Protein AF-A0A9E4AEL0-F1 (afdb_monomer_lite)

Foldseek 3Di:
DAADPVSLVVLVVVLVVLVVVLVVCVVPPDPVVSVVPVVVSVVSSVVSVVVNVVVVPDDPPDHDPPPPPPPPDPDDDDDDDD

Sequence (82 aa):
MIHNDKELKASQQRIAYFQNLLLQLRVKATPEEFSLISTGYRTEILKMQDEVLEYLTRHSCEPIPVKVTSAEASDTSSDRKQ

Secondary structure (DSSP, 8-state):
---SHHHHHHHHHHHHHHHHHHHHHHHHS-HHHHHHHHHHHHHHHHHHHHHHHHHHHS-TTSPP-----S-----S------

pLDDT: mean 85.89, std 18.27, range [46.47, 98.81]

Structure (mmCIF, N/CA/C/O backbone):
data_AF-A0A9E4AEL0-F1
#
_entry.id   AF-A0A9E4AEL0-F1
#
loop_
_atom_site.group_PDB
_atom_site.id
_atom_site.type_symbol
_atom_site.label_atom_id
_atom_site.label_alt_id
_atom_site.label_comp_id
_atom_site.label_asym_id
_atom_site.label_entity_id
_atom_site.label_seq_id
_atom_site.pdbx_PDB_ins_code
_atom_site.Cartn_x
_atom_site.Cartn_y
_atom_site.Cartn_z
_atom_site.occupancy
_atom_site.B_iso_or_equiv
_atom_site.auth_seq_id
_atom_site.auth_comp_id
_atom_site.auth_asym_id
_atom_site.auth_atom_id
_atom_site.pdbx_PDB_model_num
ATOM 1 N N . MET A 1 1 ? 12.046 -2.251 -1.635 1.00 77.25 1 MET A N 1
ATOM 2 C CA . MET A 1 1 ? 12.571 -2.043 -3.003 1.00 77.25 1 MET A CA 1
ATOM 3 C C . MET A 1 1 ? 12.050 -3.159 -3.888 1.00 77.25 1 MET A C 1
ATOM 5 O O . MET A 1 1 ? 12.120 -4.312 -3.472 1.00 77.25 1 MET A O 1
ATOM 9 N N . ILE A 1 2 ? 11.549 -2.805 -5.075 1.00 94.25 2 ILE A N 1
ATOM 10 C CA . ILE A 1 2 ? 10.976 -3.717 -6.076 1.00 94.25 2 ILE A CA 1
ATOM 11 C C . ILE A 1 2 ? 11.922 -3.801 -7.284 1.00 94.25 2 ILE A C 1
ATOM 13 O O . ILE A 1 2 ? 12.353 -2.781 -7.832 1.00 94.25 2 ILE A O 1
ATOM 17 N N . HIS A 1 3 ? 12.242 -5.019 -7.713 1.00 93.31 3 HIS A N 1
ATOM 18 C CA . HIS A 1 3 ? 13.268 -5.279 -8.731 1.00 93.31 3 HIS A CA 1
ATOM 19 C C . HIS A 1 3 ? 12.718 -5.869 -10.026 1.00 93.31 3 HIS A C 1
ATOM 21 O O . HIS A 1 3 ? 13.394 -5.845 -11.048 1.00 93.31 3 HIS A O 1
ATOM 27 N N . ASN A 1 4 ? 11.513 -6.426 -9.988 1.00 93.12 4 ASN A N 1
ATOM 28 C CA . ASN A 1 4 ? 10.914 -7.138 -11.107 1.00 93.12 4 ASN A CA 1
ATOM 29 C C . ASN A 1 4 ? 9.384 -7.150 -10.991 1.00 93.12 4 ASN A C 1
ATOM 31 O O . ASN A 1 4 ? 8.815 -6.867 -9.934 1.00 93.12 4 ASN A O 1
ATOM 35 N N . ASP A 1 5 ? 8.717 -7.563 -12.068 1.00 95.94 5 ASP A N 1
ATOM 36 C CA . ASP A 1 5 ? 7.253 -7.575 -12.148 1.00 95.94 5 ASP A CA 1
ATOM 37 C C . ASP A 1 5 ? 6.595 -8.549 -11.159 1.00 95.94 5 ASP A C 1
ATOM 39 O O . ASP A 1 5 ? 5.453 -8.351 -10.734 1.00 95.94 5 ASP A O 1
ATOM 43 N N . LYS A 1 6 ? 7.308 -9.605 -10.748 1.00 97.06 6 LYS A N 1
ATOM 44 C CA . LYS A 1 6 ? 6.813 -10.543 -9.734 1.00 97.06 6 LYS A CA 1
ATOM 45 C C . LYS A 1 6 ? 6.742 -9.868 -8.363 1.00 97.06 6 LYS A C 1
ATOM 47 O O . LYS A 1 6 ? 5.738 -10.013 -7.667 1.00 97.06 6 LYS A O 1
ATOM 52 N N . GLU A 1 7 ? 7.777 -9.125 -7.9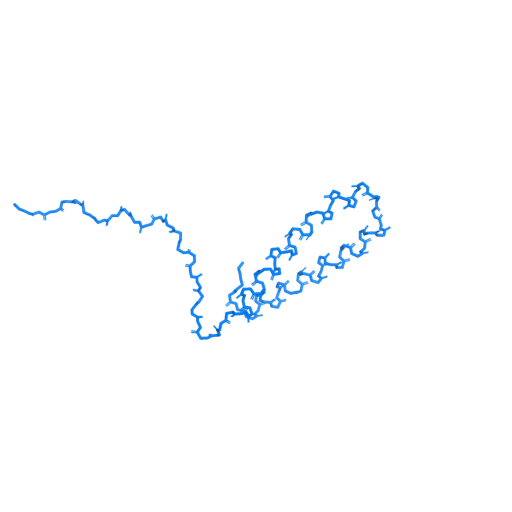89 1.00 97.44 7 GLU A N 1
ATOM 53 C 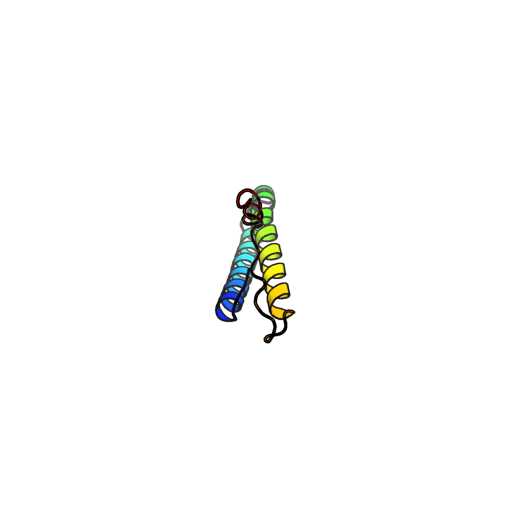CA . GLU A 1 7 ? 7.805 -8.317 -6.769 1.00 97.44 7 GLU A CA 1
ATOM 54 C C . GLU A 1 7 ? 6.799 -7.166 -6.832 1.00 97.44 7 GLU A C 1
ATOM 56 O O . GLU A 1 7 ? 6.094 -6.942 -5.852 1.00 97.44 7 GLU A O 1
ATOM 61 N N . LEU A 1 8 ? 6.644 -6.510 -7.990 1.00 98.00 8 LEU A N 1
ATOM 62 C CA . LEU A 1 8 ? 5.612 -5.490 -8.202 1.00 98.00 8 LEU A CA 1
ATOM 63 C C . LEU A 1 8 ? 4.222 -6.049 -7.887 1.00 98.00 8 LEU A C 1
ATOM 65 O O . LEU A 1 8 ? 3.481 -5.477 -7.084 1.00 98.00 8 LEU A O 1
ATOM 69 N N . LYS A 1 9 ? 3.884 -7.201 -8.478 1.00 98.44 9 LYS A N 1
ATOM 70 C CA . LYS A 1 9 ? 2.599 -7.868 -8.254 1.00 98.44 9 LYS A CA 1
ATOM 71 C C . LYS A 1 9 ? 2.401 -8.228 -6.783 1.00 98.44 9 LYS A C 1
ATOM 73 O O . LYS A 1 9 ? 1.318 -8.008 -6.244 1.00 98.44 9 LYS A O 1
ATOM 78 N N . ALA A 1 10 ? 3.436 -8.751 -6.127 1.00 98.25 10 ALA A N 1
ATOM 79 C CA . ALA A 1 10 ? 3.376 -9.093 -4.710 1.00 98.25 10 ALA A CA 1
ATOM 80 C C . ALA A 1 10 ? 3.142 -7.853 -3.826 1.00 98.25 10 ALA A C 1
ATOM 82 O O . ALA A 1 10 ? 2.288 -7.891 -2.937 1.00 98.25 10 ALA A O 1
ATOM 83 N N . SER A 1 11 ? 3.831 -6.740 -4.093 1.00 98.50 11 SER A N 1
ATOM 84 C CA . SER A 1 11 ? 3.638 -5.476 -3.370 1.00 98.50 11 SER A CA 1
ATOM 85 C C . SER A 1 11 ? 2.230 -4.914 -3.567 1.00 98.50 11 SER A C 1
ATOM 87 O O . SER A 1 11 ? 1.571 -4.560 -2.591 1.00 98.50 11 SER A O 1
ATOM 89 N N . GLN A 1 12 ? 1.709 -4.915 -4.797 1.00 98.75 12 GLN A N 1
ATOM 90 C CA . GLN A 1 12 ? 0.334 -4.484 -5.084 1.00 98.75 12 GLN A CA 1
ATOM 91 C C . GLN A 1 12 ? -0.710 -5.343 -4.350 1.00 98.75 12 GLN A C 1
ATOM 93 O O . GLN A 1 12 ? -1.653 -4.810 -3.763 1.00 98.75 12 GLN A O 1
ATOM 98 N N . GLN A 1 13 ? -0.523 -6.666 -4.315 1.00 98.75 13 GLN A N 1
ATOM 99 C CA . GLN A 1 13 ? -1.390 -7.575 -3.555 1.00 98.75 13 GLN A CA 1
ATOM 100 C C . GLN A 1 13 ? -1.334 -7.298 -2.048 1.00 98.75 13 GLN A C 1
ATOM 102 O O . GLN A 1 13 ? -2.364 -7.330 -1.372 1.00 98.75 13 GLN A O 1
ATOM 107 N N . ARG A 1 14 ? -0.148 -6.989 -1.516 1.00 98.38 14 ARG A N 1
ATOM 108 C CA . ARG A 1 14 ? 0.041 -6.683 -0.094 1.00 98.38 14 ARG A CA 1
ATOM 109 C C . ARG A 1 14 ? -0.593 -5.348 0.300 1.00 98.38 14 ARG A C 1
ATOM 111 O O . ARG A 1 14 ? -1.228 -5.277 1.351 1.00 98.38 14 ARG A O 1
ATOM 118 N N . ILE A 1 15 ? -0.506 -4.331 -0.562 1.00 98.75 15 ILE A N 1
ATOM 119 C CA . ILE A 1 15 ? -1.232 -3.060 -0.402 1.00 98.75 15 ILE A CA 1
ATOM 120 C C . ILE A 1 15 ? -2.741 -3.322 -0.322 1.00 98.75 15 ILE A C 1
ATOM 122 O O . ILE A 1 15 ? -3.380 -2.897 0.642 1.00 98.75 15 ILE A O 1
ATOM 126 N N . ALA A 1 16 ? -3.304 -4.063 -1.282 1.00 98.81 16 ALA A N 1
ATOM 127 C CA . ALA A 1 16 ? -4.734 -4.376 -1.306 1.00 98.81 16 ALA A CA 1
ATOM 128 C C . ALA A 1 16 ? -5.181 -5.148 -0.052 1.00 98.81 16 ALA A C 1
ATOM 130 O O . ALA A 1 16 ? -6.229 -4.860 0.530 1.00 98.81 16 ALA A O 1
ATOM 131 N N . TYR A 1 17 ? -4.359 -6.092 0.412 1.00 98.56 17 TYR A N 1
ATOM 132 C CA . TYR A 1 17 ? -4.609 -6.825 1.649 1.00 98.56 17 TYR A CA 1
ATOM 133 C C . TYR A 1 17 ? -4.680 -5.898 2.873 1.00 98.56 17 TYR A C 1
ATOM 135 O O . TYR A 1 17 ? -5.650 -5.963 3.630 1.00 98.56 17 TYR A O 1
ATOM 143 N N . PHE A 1 18 ? -3.711 -4.994 3.058 1.00 98.38 18 PHE A N 1
ATOM 144 C CA . PHE A 1 18 ? -3.732 -4.052 4.185 1.00 98.38 18 PHE A CA 1
ATOM 145 C C . PHE A 1 18 ? -4.882 -3.048 4.103 1.00 98.38 18 PHE A C 1
ATOM 147 O O . PHE A 1 18 ? -5.489 -2.736 5.128 1.00 98.38 18 PHE A O 1
ATOM 154 N N . GLN A 1 19 ? -5.244 -2.591 2.905 1.00 98.62 19 GLN A N 1
ATOM 155 C CA . GLN A 1 19 ? -6.431 -1.756 2.712 1.00 98.62 19 GLN A CA 1
ATOM 156 C C . GLN A 1 19 ? -7.709 -2.490 3.139 1.00 98.62 19 GLN A C 1
ATOM 158 O O . GLN A 1 19 ? -8.553 -1.908 3.821 1.00 98.62 19 GLN A O 1
ATOM 163 N N . ASN A 1 20 ? -7.834 -3.782 2.820 1.00 98.50 20 ASN A N 1
ATOM 164 C CA . ASN A 1 20 ? -8.967 -4.590 3.266 1.00 98.50 20 ASN A CA 1
ATOM 165 C C . ASN A 1 20 ? -8.973 -4.811 4.791 1.00 98.50 20 ASN A C 1
ATOM 167 O O . ASN A 1 20 ? -10.036 -4.794 5.410 1.00 98.50 20 ASN A O 1
ATOM 171 N N . LEU A 1 21 ? -7.807 -4.975 5.426 1.00 97.56 21 LEU A N 1
ATOM 172 C CA . LEU A 1 21 ? -7.724 -5.020 6.890 1.00 97.56 21 LEU A CA 1
ATOM 173 C C . LEU A 1 21 ? -8.182 -3.702 7.523 1.00 97.56 21 LEU A C 1
ATOM 175 O O . LEU A 1 21 ? -8.982 -3.731 8.455 1.00 97.56 21 LEU A O 1
ATOM 179 N N . LEU A 1 22 ? -7.752 -2.554 6.991 1.00 97.81 22 LEU A N 1
ATOM 180 C CA . LEU A 1 22 ? -8.203 -1.238 7.455 1.00 97.81 22 LEU A CA 1
ATOM 181 C C . LEU A 1 22 ? -9.717 -1.051 7.288 1.00 97.81 22 LEU A C 1
ATOM 183 O O . LEU A 1 22 ? -10.368 -0.517 8.187 1.00 97.81 22 LEU A O 1
ATOM 187 N N . LEU A 1 23 ? -10.287 -1.526 6.175 1.00 98.19 23 LEU A N 1
ATOM 188 C CA . LEU A 1 23 ? -11.732 -1.507 5.929 1.00 98.19 23 LEU A CA 1
ATOM 189 C C . LEU A 1 23 ? -12.510 -2.316 6.974 1.00 98.19 23 LEU A C 1
ATOM 191 O O . LEU A 1 23 ? -13.588 -1.902 7.393 1.00 98.19 23 LEU A O 1
ATOM 195 N N . GLN A 1 24 ? -11.977 -3.455 7.413 1.00 97.62 24 GLN A N 1
ATOM 196 C CA . GLN A 1 24 ? -12.597 -4.231 8.484 1.00 97.62 24 GLN A CA 1
ATOM 197 C C . GLN A 1 24 ? -12.406 -3.566 9.849 1.00 97.62 24 GLN A C 1
ATOM 199 O O . GLN A 1 24 ? -13.350 -3.483 10.636 1.00 97.62 24 GLN A O 1
ATOM 204 N N . LEU A 1 25 ? -11.197 -3.074 10.126 1.00 97.19 25 LEU A N 1
ATOM 205 C CA . LEU A 1 25 ? -10.832 -2.507 11.419 1.00 97.19 25 LEU A CA 1
ATOM 206 C C . LEU A 1 25 ? -11.648 -1.252 11.740 1.00 97.19 25 LEU A C 1
ATOM 208 O O . LEU A 1 25 ? -12.117 -1.120 12.863 1.00 97.19 25 LEU A O 1
ATOM 212 N N . ARG A 1 26 ? -11.903 -0.381 10.752 1.00 96.81 26 ARG A N 1
ATOM 213 C CA . ARG A 1 26 ? -12.688 0.856 10.947 1.00 96.81 26 ARG A CA 1
ATOM 214 C C . ARG A 1 26 ? -14.136 0.629 11.396 1.00 96.81 26 ARG A C 1
ATOM 216 O O . ARG A 1 26 ? -14.792 1.588 11.779 1.00 96.81 26 ARG A O 1
ATOM 223 N N . VAL A 1 27 ? -14.650 -0.596 11.264 1.00 97.19 27 VAL A N 1
ATOM 224 C CA . VAL A 1 27 ? -15.998 -0.980 11.712 1.00 97.19 27 VAL A CA 1
ATOM 225 C C . VAL A 1 27 ? -15.939 -1.767 13.019 1.00 97.19 27 VAL A C 1
ATOM 227 O O . VAL A 1 27 ? -16.827 -1.634 13.852 1.00 97.19 27 VAL A O 1
ATOM 230 N N . LYS A 1 28 ? -14.925 -2.627 13.175 1.00 96.88 28 LYS A N 1
ATOM 231 C CA . LYS A 1 28 ? -14.873 -3.628 14.248 1.00 96.88 28 LYS A CA 1
ATOM 232 C C . LYS A 1 28 ? -14.120 -3.177 15.500 1.00 96.88 28 LYS A C 1
ATOM 234 O O . LYS A 1 28 ? -14.414 -3.699 16.567 1.00 96.88 28 LYS A O 1
ATOM 239 N N . ALA A 1 29 ? -13.134 -2.292 15.369 1.00 97.12 29 ALA A N 1
ATOM 240 C CA . ALA A 1 29 ? -12.330 -1.823 16.495 1.00 97.12 29 ALA A CA 1
ATOM 241 C C . ALA A 1 29 ? -12.997 -0.644 17.209 1.00 97.12 29 ALA A C 1
ATOM 243 O O . ALA A 1 29 ? -13.781 0.095 16.604 1.00 97.12 29 ALA A O 1
ATOM 244 N N . THR A 1 30 ? -12.642 -0.428 18.476 1.00 97.81 30 THR A N 1
ATOM 245 C CA . THR A 1 30 ? -12.967 0.839 19.143 1.00 97.81 30 THR A CA 1
ATOM 246 C C . THR A 1 30 ? -12.209 1.998 18.479 1.00 97.81 30 THR A C 1
ATOM 248 O O . THR A 1 30 ? -11.187 1.774 17.818 1.00 97.81 30 THR A O 1
ATOM 251 N N . PRO A 1 31 ? -12.670 3.253 18.625 1.00 96.44 31 PRO A N 1
ATOM 252 C CA . PRO A 1 31 ? -11.947 4.411 18.098 1.00 96.44 31 PRO A CA 1
ATOM 253 C C . PRO A 1 31 ? -10.486 4.488 18.573 1.00 96.44 31 PRO A C 1
ATOM 255 O O . PRO A 1 31 ? -9.590 4.783 17.777 1.00 96.44 31 PRO A O 1
ATOM 258 N N . GLU A 1 32 ? -10.232 4.174 19.843 1.00 95.75 32 GLU A N 1
ATOM 259 C CA . GLU A 1 32 ? -8.904 4.196 20.458 1.00 95.75 32 GLU A CA 1
ATOM 260 C C . GLU A 1 32 ? -7.991 3.115 19.862 1.00 95.75 32 GLU A C 1
ATOM 262 O O . GLU A 1 32 ? -6.866 3.406 19.444 1.00 95.75 32 GLU A O 1
ATOM 267 N N . GLU A 1 33 ? -8.487 1.879 19.749 1.00 95.06 33 GLU A N 1
ATOM 268 C CA . GLU A 1 33 ? -7.762 0.764 19.125 1.00 95.06 33 GLU A CA 1
ATOM 269 C C . GLU A 1 33 ? -7.484 1.036 17.645 1.00 95.06 33 GLU A C 1
ATOM 271 O O . GLU A 1 33 ? -6.374 0.808 17.154 1.00 95.06 33 GLU A O 1
ATOM 276 N N . PHE A 1 34 ? -8.476 1.565 16.925 1.00 97.12 34 PHE A N 1
ATOM 277 C CA . PHE A 1 34 ? -8.336 1.904 15.517 1.00 97.12 34 PHE A CA 1
ATOM 278 C C . PHE A 1 34 ? -7.229 2.938 15.305 1.00 97.12 34 PHE A C 1
ATOM 280 O O . PHE A 1 34 ? -6.378 2.745 14.435 1.00 97.12 34 PHE A O 1
ATOM 287 N N . SER A 1 35 ? -7.199 4.013 16.098 1.00 94.44 35 SER A N 1
ATOM 288 C CA . SER A 1 35 ? -6.171 5.056 15.985 1.00 94.44 35 SER A CA 1
ATOM 289 C C . SER A 1 35 ? -4.761 4.498 16.209 1.00 94.44 35 SER A C 1
ATOM 291 O O . SER A 1 35 ? -3.832 4.830 15.467 1.00 94.44 35 SER A O 1
ATOM 293 N N . LEU A 1 36 ? -4.602 3.612 17.197 1.00 94.06 36 LEU A N 1
ATOM 294 C CA . LEU A 1 36 ? -3.312 3.012 17.529 1.00 94.06 36 LEU A CA 1
ATOM 295 C C . LEU A 1 36 ? -2.806 2.072 16.421 1.00 94.06 36 LEU A C 1
ATOM 297 O O . LEU A 1 36 ? -1.643 2.144 16.025 1.00 94.06 36 LEU A O 1
ATOM 301 N N . ILE A 1 37 ? -3.677 1.211 15.889 1.00 94.69 37 ILE A N 1
ATOM 302 C CA . ILE A 1 37 ? -3.298 0.157 14.935 1.00 94.69 37 ILE A CA 1
ATOM 303 C C . ILE A 1 37 ? -3.202 0.696 13.499 1.00 94.69 37 ILE A C 1
ATOM 305 O O . ILE A 1 37 ? -2.281 0.346 12.755 1.00 94.69 37 ILE A O 1
ATOM 309 N N . SER A 1 38 ? -4.139 1.557 13.085 1.00 96.88 38 SER A N 1
ATOM 310 C CA . SER A 1 38 ? -4.232 2.038 11.696 1.00 96.88 38 SER A CA 1
ATO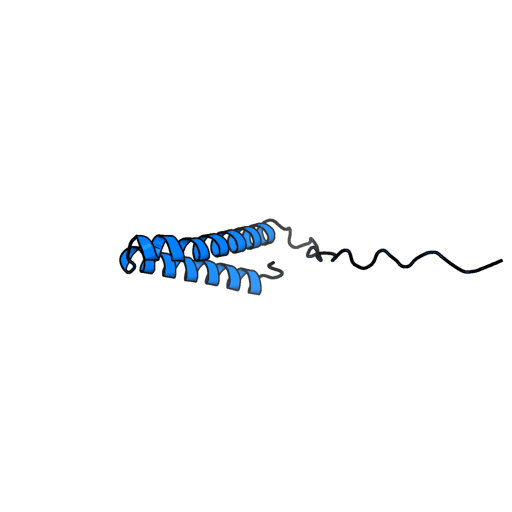M 311 C C . SER A 1 38 ? -2.995 2.815 11.245 1.00 96.88 38 SER A C 1
ATOM 313 O O . SER A 1 38 ? -2.632 2.751 10.069 1.00 96.88 38 SER A O 1
ATOM 315 N N . THR A 1 39 ? -2.300 3.476 12.176 1.00 95.50 39 THR A N 1
ATOM 316 C CA . THR A 1 39 ? -1.053 4.203 11.907 1.00 95.50 39 THR A CA 1
ATOM 317 C C . THR A 1 39 ? 0.033 3.279 11.351 1.00 95.50 39 THR A C 1
ATOM 319 O O . THR A 1 39 ? 0.714 3.645 10.393 1.00 95.50 39 THR A O 1
ATOM 322 N N . GLY A 1 40 ? 0.156 2.056 11.881 1.00 95.56 40 GLY A N 1
ATOM 323 C CA . GLY A 1 40 ? 1.119 1.067 11.389 1.00 95.56 40 GLY A CA 1
ATOM 324 C C . GLY A 1 40 ? 0.823 0.638 9.952 1.00 95.56 40 GLY A C 1
ATOM 325 O O . GLY A 1 40 ? 1.697 0.705 9.088 1.00 95.56 40 GLY A O 1
ATOM 326 N N . TYR A 1 41 ? -0.434 0.281 9.664 1.00 97.06 41 TYR A N 1
ATOM 327 C CA . TYR A 1 41 ? -0.850 -0.075 8.305 1.00 97.06 41 TYR A CA 1
ATOM 328 C C . TYR A 1 41 ? -0.693 1.086 7.324 1.00 97.06 41 TYR A C 1
ATOM 330 O O . TYR A 1 41 ? -0.230 0.875 6.206 1.00 97.06 41 TYR A O 1
ATOM 338 N N . ARG A 1 42 ? -1.039 2.314 7.731 1.00 97.75 42 ARG A N 1
ATOM 339 C CA . ARG A 1 42 ? -0.882 3.509 6.894 1.00 97.75 42 ARG A CA 1
ATOM 340 C C . ARG A 1 42 ? 0.577 3.712 6.494 1.00 97.75 42 ARG A C 1
ATOM 342 O O . ARG A 1 42 ? 0.846 3.897 5.313 1.00 97.75 42 ARG A O 1
ATOM 349 N N . THR A 1 43 ? 1.499 3.669 7.453 1.00 98.19 43 THR A N 1
ATOM 350 C CA . THR A 1 43 ? 2.934 3.859 7.192 1.00 98.19 43 THR A CA 1
ATOM 351 C C . THR A 1 43 ? 3.473 2.809 6.225 1.00 98.19 43 THR A C 1
ATOM 353 O O . THR A 1 43 ? 4.163 3.156 5.270 1.00 98.19 43 THR A O 1
ATOM 356 N N . GLU A 1 44 ? 3.111 1.540 6.419 1.00 97.81 44 GLU A N 1
ATOM 357 C CA . GLU A 1 44 ? 3.586 0.461 5.550 1.00 97.81 44 GLU A CA 1
ATOM 358 C C . GLU A 1 44 ? 2.981 0.539 4.138 1.00 97.81 44 GLU A C 1
ATOM 360 O O . GLU A 1 44 ? 3.689 0.330 3.154 1.00 97.81 44 GLU A O 1
ATOM 365 N N . ILE A 1 45 ? 1.697 0.901 4.008 1.00 98.50 45 ILE A N 1
ATOM 366 C CA . ILE A 1 45 ? 1.063 1.130 2.699 1.00 98.50 45 ILE A CA 1
ATOM 367 C C . ILE A 1 45 ? 1.773 2.255 1.946 1.00 98.50 45 ILE A C 1
ATOM 369 O O . ILE A 1 45 ? 2.079 2.072 0.771 1.00 98.50 45 ILE A O 1
ATOM 373 N N . LEU A 1 46 ? 2.041 3.390 2.601 1.00 98.56 46 LEU A N 1
ATOM 374 C CA . LEU A 1 46 ? 2.703 4.532 1.963 1.00 98.56 46 LEU A CA 1
ATOM 375 C C . LEU A 1 46 ? 4.096 4.156 1.459 1.00 98.56 46 LEU A C 1
ATOM 377 O O . LEU A 1 46 ? 4.407 4.385 0.297 1.00 98.56 46 LEU A O 1
ATOM 381 N N . LYS A 1 47 ? 4.892 3.475 2.289 1.00 98.25 47 LYS A N 1
ATOM 382 C CA . LYS A 1 47 ? 6.212 2.985 1.887 1.00 98.25 47 LYS A CA 1
ATOM 383 C C . LYS A 1 47 ? 6.137 2.057 0.669 1.00 98.25 47 LYS A C 1
ATOM 385 O O . LYS A 1 47 ? 6.911 2.210 -0.267 1.00 98.25 47 LYS A O 1
ATOM 390 N N . MET A 1 48 ? 5.212 1.094 0.661 1.00 98.56 48 MET A N 1
ATOM 391 C CA . MET A 1 48 ? 5.053 0.195 -0.488 1.00 98.56 48 MET A CA 1
ATOM 392 C C . MET A 1 48 ? 4.554 0.933 -1.737 1.00 98.56 48 MET A C 1
ATOM 394 O O . MET A 1 48 ? 4.947 0.571 -2.841 1.00 98.56 48 MET A O 1
ATOM 398 N N . GLN A 1 49 ? 3.697 1.947 -1.589 1.00 98.62 49 GLN A N 1
ATOM 399 C CA . GLN A 1 49 ? 3.244 2.779 -2.706 1.00 98.62 49 GLN A CA 1
ATOM 400 C C . GLN A 1 49 ? 4.397 3.569 -3.322 1.00 98.62 49 GLN A C 1
ATOM 402 O O . GLN A 1 49 ? 4.511 3.579 -4.545 1.00 98.62 49 GLN A O 1
ATOM 407 N N . ASP A 1 50 ? 5.272 4.148 -2.499 1.00 98.38 50 ASP A N 1
ATOM 408 C CA . ASP A 1 50 ? 6.475 4.833 -2.977 1.00 98.38 50 ASP A CA 1
ATOM 409 C C . ASP A 1 50 ? 7.369 3.875 -3.775 1.00 98.38 50 ASP A C 1
ATOM 411 O O . ASP A 1 50 ? 7.761 4.192 -4.894 1.00 98.38 50 ASP A O 1
ATOM 415 N N . GLU A 1 51 ? 7.610 2.661 -3.269 1.00 97.75 51 GLU A N 1
ATOM 416 C CA . GLU A 1 51 ? 8.406 1.647 -3.978 1.00 97.75 51 GLU A CA 1
ATOM 417 C C . GLU A 1 51 ? 7.753 1.177 -5.292 1.00 97.75 51 GLU A C 1
ATOM 419 O O . GLU A 1 51 ? 8.445 0.902 -6.273 1.00 97.75 51 GLU A O 1
ATOM 424 N N . VAL A 1 52 ? 6.420 1.068 -5.328 1.00 98.25 52 VAL A N 1
ATOM 425 C CA . VAL A 1 52 ? 5.664 0.739 -6.547 1.00 98.25 52 VAL A CA 1
ATOM 426 C C . VAL A 1 52 ? 5.801 1.851 -7.579 1.00 98.25 52 VAL A C 1
ATOM 428 O O . VAL A 1 52 ? 6.029 1.562 -8.752 1.00 98.25 52 VAL A O 1
ATOM 431 N N . LEU A 1 53 ? 5.667 3.109 -7.160 1.00 97.81 53 LEU A N 1
ATOM 432 C CA . LEU A 1 53 ? 5.802 4.252 -8.056 1.00 97.81 53 LEU A CA 1
ATOM 433 C C . LEU A 1 53 ? 7.233 4.379 -8.571 1.00 97.81 53 LEU A C 1
ATOM 435 O O . LEU A 1 53 ? 7.404 4.526 -9.774 1.00 97.81 53 LEU A O 1
ATOM 439 N N . GLU A 1 54 ? 8.237 4.238 -7.703 1.00 96.38 54 GLU A N 1
ATOM 440 C CA . GLU A 1 54 ? 9.654 4.20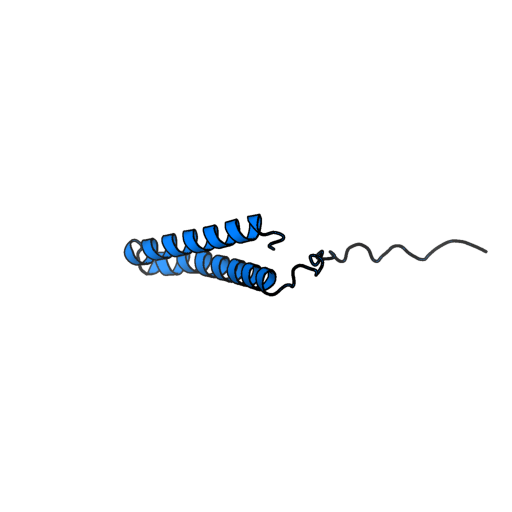9 -8.085 1.00 96.38 54 GLU A CA 1
ATOM 441 C C . GLU A 1 54 ? 9.930 3.136 -9.149 1.00 96.38 54 GLU A C 1
ATOM 443 O O . GLU A 1 54 ? 10.627 3.391 -10.128 1.00 96.38 54 GLU A O 1
ATOM 448 N N . TYR A 1 55 ? 9.352 1.939 -8.998 1.00 95.88 55 TYR A N 1
ATOM 449 C CA . TYR A 1 55 ? 9.489 0.880 -9.997 1.00 95.88 55 TYR A CA 1
ATOM 450 C C . TYR A 1 55 ? 8.808 1.228 -11.324 1.00 95.88 55 TYR A C 1
ATOM 452 O O . TYR A 1 55 ? 9.398 1.037 -12.382 1.00 95.88 55 TYR A O 1
ATOM 460 N N . LEU A 1 56 ? 7.563 1.712 -11.278 1.00 95.94 56 LEU A N 1
ATOM 461 C CA . LEU A 1 56 ? 6.749 1.960 -12.471 1.00 95.94 56 LEU A CA 1
ATOM 462 C C . LEU A 1 56 ? 7.212 3.173 -13.285 1.00 95.94 56 LEU A C 1
ATOM 464 O O . LEU A 1 56 ? 6.925 3.239 -14.478 1.00 95.94 56 LEU A O 1
ATOM 468 N N . THR A 1 57 ? 7.891 4.134 -12.659 1.00 95.06 57 THR A N 1
ATOM 469 C CA . THR A 1 57 ? 8.450 5.305 -13.348 1.00 95.06 57 THR A CA 1
ATOM 470 C C . THR A 1 57 ? 9.884 5.094 -13.820 1.00 95.06 57 THR A C 1
ATOM 472 O O . THR A 1 57 ? 10.373 5.894 -14.617 1.00 95.06 57 THR A O 1
ATOM 475 N N . ARG A 1 58 ? 10.546 4.011 -13.393 1.00 91.56 58 ARG A N 1
ATOM 476 C CA . ARG A 1 58 ? 11.841 3.594 -13.933 1.00 91.56 58 ARG A CA 1
ATOM 477 C C . ARG A 1 58 ? 11.656 2.989 -15.320 1.00 91.56 58 ARG A C 1
ATOM 479 O O . ARG A 1 58 ? 10.848 2.081 -15.520 1.00 91.56 58 ARG A O 1
ATOM 486 N N . HIS A 1 59 ? 12.441 3.456 -16.285 1.00 88.50 59 HIS A N 1
ATOM 487 C CA . HIS A 1 59 ? 12.407 2.881 -17.623 1.00 88.50 59 HIS A CA 1
ATOM 488 C C . HIS A 1 59 ? 12.981 1.454 -17.603 1.00 88.50 59 HIS A C 1
ATOM 490 O O . HIS A 1 59 ? 13.976 1.180 -16.938 1.00 88.50 59 HIS A O 1
ATOM 496 N N . SER A 1 60 ? 12.396 0.525 -18.360 1.00 82.00 60 SER A N 1
ATOM 497 C CA . SER A 1 60 ? 12.777 -0.899 -18.314 1.00 82.00 60 SER A CA 1
ATOM 498 C C . SER A 1 60 ? 14.207 -1.190 -18.788 1.00 82.00 60 SER A C 1
ATOM 500 O O . SER A 1 60 ? 14.768 -2.227 -18.444 1.00 82.00 60 SER A O 1
ATOM 502 N N . CYS A 1 61 ? 14.807 -0.284 -19.566 1.00 79.25 61 CYS A N 1
ATOM 503 C CA . CYS A 1 61 ? 16.211 -0.372 -19.984 1.00 79.25 61 CYS A CA 1
ATOM 504 C C . CYS A 1 61 ? 17.206 0.188 -18.954 1.00 79.25 61 CYS A C 1
ATOM 506 O O . CYS A 1 61 ? 18.412 0.074 -19.170 1.00 79.25 61 CYS A O 1
ATOM 508 N N . GLU A 1 62 ? 16.741 0.814 -17.872 1.00 77.38 62 GLU A N 1
ATOM 509 C CA . GLU A 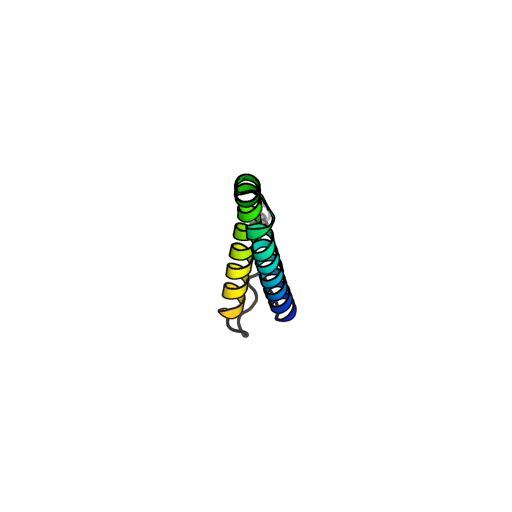1 62 ? 17.623 1.339 -16.831 1.00 77.38 62 GLU A CA 1
ATOM 510 C C . GLU A 1 62 ? 18.017 0.231 -15.846 1.00 77.38 62 GLU A C 1
ATOM 512 O O . GLU A 1 62 ? 17.169 -0.558 -15.413 1.00 77.38 62 GLU A O 1
ATOM 517 N N . PRO A 1 63 ? 19.304 0.150 -15.467 1.00 72.81 63 PRO A N 1
ATOM 518 C CA . PRO A 1 63 ? 19.751 -0.821 -14.487 1.00 72.81 63 PRO A CA 1
ATOM 519 C C . PRO A 1 63 ? 19.131 -0.518 -13.121 1.00 72.81 63 PRO A C 1
ATOM 521 O O . PRO A 1 63 ? 18.930 0.634 -12.737 1.00 72.81 63 PRO A O 1
ATOM 524 N N . ILE A 1 64 ? 18.860 -1.575 -12.359 1.00 73.31 64 ILE A N 1
ATOM 525 C CA . ILE A 1 64 ? 18.407 -1.450 -10.975 1.00 73.31 64 ILE A CA 1
ATOM 526 C C . ILE A 1 64 ? 19.475 -0.668 -10.193 1.00 73.31 64 ILE A C 1
ATOM 528 O O . ILE A 1 64 ? 20.636 -1.090 -10.204 1.00 73.31 64 ILE A O 1
ATOM 532 N N . PRO A 1 65 ? 19.116 0.421 -9.484 1.00 66.81 65 PRO A N 1
ATOM 533 C CA . PRO A 1 65 ? 20.052 1.114 -8.617 1.00 66.81 65 PRO A CA 1
ATOM 534 C C . PRO A 1 65 ? 20.492 0.149 -7.516 1.00 66.81 65 PRO A C 1
ATOM 536 O O . PRO A 1 65 ? 19.746 -0.143 -6.580 1.00 66.81 65 PRO A O 1
ATOM 539 N N . VAL A 1 66 ? 21.706 -0.384 -7.634 1.00 66.06 66 VAL A N 1
ATOM 540 C CA . VAL A 1 66 ? 22.338 -1.101 -6.532 1.00 66.06 66 VAL A CA 1
ATOM 541 C C . VAL A 1 66 ? 22.613 -0.038 -5.484 1.00 66.06 66 VAL A C 1
ATOM 543 O O . VAL A 1 66 ? 23.388 0.886 -5.724 1.00 66.06 66 VAL A O 1
ATOM 546 N N . LYS A 1 67 ? 21.928 -0.113 -4.342 1.00 59.41 67 LYS A N 1
ATOM 547 C CA . LYS A 1 67 ? 22.183 0.782 -3.216 1.00 59.41 67 LYS A CA 1
ATOM 548 C C . LYS A 1 67 ? 23.606 0.485 -2.744 1.00 59.41 67 LYS A C 1
ATOM 550 O O . LYS A 1 67 ? 23.819 -0.473 -2.009 1.00 59.41 67 LYS A O 1
ATOM 555 N N . VAL A 1 68 ? 24.583 1.239 -3.248 1.00 50.62 68 VAL A N 1
ATOM 556 C CA . VAL A 1 68 ? 25.984 1.108 -2.850 1.00 50.62 68 VAL A CA 1
ATOM 557 C C . VAL A 1 68 ? 26.032 1.475 -1.377 1.00 50.62 68 VAL A C 1
ATOM 559 O O . VAL A 1 68 ? 25.941 2.641 -0.999 1.00 50.62 68 VAL A O 1
ATOM 562 N N . THR A 1 69 ? 26.085 0.458 -0.525 1.00 46.47 69 THR A N 1
ATOM 563 C CA . THR A 1 69 ? 26.454 0.618 0.872 1.00 46.47 69 THR A CA 1
ATOM 564 C C . THR A 1 69 ? 27.867 1.181 0.861 1.00 46.47 69 THR A C 1
ATOM 566 O O . THR A 1 69 ? 28.803 0.481 0.484 1.00 46.47 69 THR A O 1
ATOM 569 N N . SER A 1 70 ? 28.014 2.461 1.202 1.00 47.97 70 SER A N 1
ATOM 570 C CA . SER A 1 70 ? 29.303 3.134 1.367 1.00 47.97 70 SER A CA 1
ATOM 571 C C . SER A 1 70 ? 30.088 2.494 2.518 1.00 47.97 70 SER A C 1
ATOM 573 O O . SER A 1 70 ? 30.107 3.016 3.628 1.00 47.97 70 SER A O 1
ATOM 575 N N . ALA A 1 71 ? 30.684 1.331 2.269 1.00 54.44 71 ALA A N 1
ATOM 576 C CA . ALA A 1 71 ? 31.582 0.640 3.190 1.00 54.44 71 ALA A CA 1
ATOM 577 C C . ALA A 1 71 ? 32.898 0.196 2.527 1.00 54.44 71 ALA A C 1
ATOM 579 O O . ALA A 1 71 ? 33.768 -0.318 3.216 1.00 54.44 71 ALA A O 1
ATOM 580 N N . GLU A 1 72 ? 33.100 0.449 1.231 1.00 47.56 72 GLU A N 1
ATOM 581 C CA . GLU A 1 72 ? 34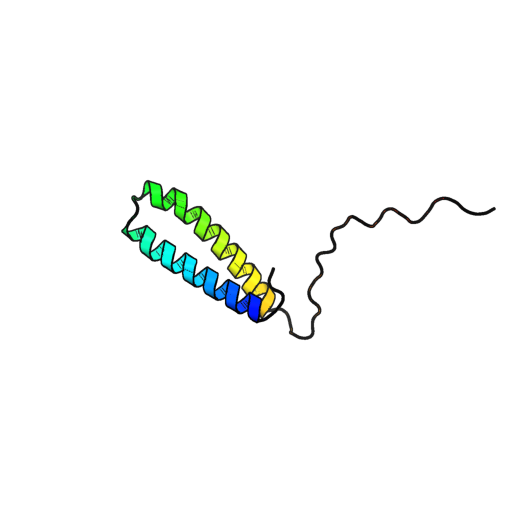.366 0.155 0.546 1.00 47.56 72 GLU A CA 1
ATOM 582 C C . GLU A 1 72 ? 34.887 1.404 -0.171 1.00 47.56 72 GLU A C 1
ATOM 584 O O . GLU A 1 72 ? 34.853 1.533 -1.389 1.00 47.56 72 GLU A O 1
ATOM 589 N N . ALA A 1 73 ? 35.353 2.370 0.617 1.00 52.03 73 ALA A N 1
ATOM 590 C CA . ALA A 1 73 ? 36.237 3.429 0.137 1.00 52.03 73 ALA A CA 1
ATOM 591 C C . ALA A 1 73 ? 37.282 3.737 1.215 1.00 52.03 73 ALA A C 1
ATOM 593 O O . ALA A 1 73 ? 37.388 4.854 1.711 1.00 52.03 73 ALA A O 1
ATOM 594 N N . SER A 1 74 ? 38.027 2.712 1.621 1.00 51.00 74 SER A N 1
ATOM 595 C CA . SER A 1 74 ? 39.230 2.882 2.431 1.00 51.00 74 SER A CA 1
ATOM 596 C C . SER A 1 74 ? 40.173 1.701 2.236 1.00 51.00 74 SER A C 1
ATOM 598 O O . SER A 1 74 ? 40.483 1.013 3.199 1.00 51.00 74 SER A O 1
ATOM 600 N N . ASP A 1 75 ? 40.606 1.444 1.000 1.00 50.94 75 ASP A N 1
ATOM 601 C CA . ASP A 1 75 ? 41.895 0.773 0.814 1.00 50.94 75 ASP A CA 1
ATOM 602 C C . ASP A 1 75 ? 42.500 1.033 -0.570 1.00 50.94 75 ASP A C 1
ATOM 604 O O . ASP A 1 75 ? 42.567 0.161 -1.429 1.00 50.94 75 ASP A O 1
ATOM 608 N N . THR A 1 76 ? 42.945 2.264 -0.810 1.00 53.56 76 THR A N 1
ATOM 609 C CA . THR A 1 76 ? 44.074 2.476 -1.720 1.00 53.56 76 THR A CA 1
ATOM 610 C C . THR A 1 76 ? 44.898 3.636 -1.196 1.00 53.56 76 THR A C 1
ATOM 612 O O . THR A 1 76 ? 44.451 4.779 -1.270 1.00 53.56 76 THR A O 1
ATOM 615 N N . SER A 1 77 ? 46.098 3.324 -0.709 1.00 54.34 77 SER A N 1
ATOM 616 C CA . SER A 1 77 ? 47.288 4.187 -0.656 1.00 54.34 77 SER A CA 1
ATOM 617 C C . SER A 1 77 ? 47.915 4.275 0.734 1.00 54.34 77 SER A C 1
ATOM 619 O O . SER A 1 77 ? 47.824 5.294 1.412 1.00 54.34 77 SER A O 1
ATOM 621 N N . SER A 1 78 ? 48.673 3.243 1.093 1.00 52.66 78 SER A N 1
ATOM 622 C CA . SER A 1 78 ? 50.035 3.467 1.575 1.00 52.66 78 SER A CA 1
ATOM 623 C C . SER A 1 78 ? 50.881 2.218 1.329 1.00 52.66 78 SER A C 1
ATOM 625 O O . SER A 1 78 ? 50.371 1.105 1.373 1.00 52.66 78 SER A O 1
ATOM 627 N N . ASP A 1 79 ? 52.164 2.428 1.054 1.00 53.66 79 ASP A N 1
ATOM 628 C CA . ASP A 1 79 ? 53.227 1.428 0.883 1.00 53.66 79 ASP A CA 1
ATOM 629 C C . ASP A 1 79 ? 53.308 0.643 -0.435 1.00 53.66 79 ASP A C 1
ATOM 631 O O . ASP A 1 79 ? 52.923 -0.527 -0.515 1.00 53.66 79 ASP A O 1
ATOM 635 N N . ARG A 1 80 ? 54.045 1.205 -1.413 1.00 51.84 80 ARG A N 1
ATOM 636 C CA . ARG A 1 80 ? 55.360 0.632 -1.783 1.00 51.84 80 ARG A CA 1
ATOM 637 C C . ARG A 1 80 ? 56.151 1.427 -2.834 1.00 51.84 80 ARG A C 1
ATOM 639 O O . ARG A 1 80 ? 55.637 1.693 -3.914 1.00 51.84 80 ARG A O 1
ATOM 646 N N . LYS A 1 81 ? 57.463 1.525 -2.554 1.00 50.03 81 LYS A N 1
ATOM 647 C CA . LYS A 1 81 ? 58.617 1.845 -3.429 1.00 50.03 81 LYS A CA 1
ATOM 648 C C . LYS A 1 81 ? 58.831 3.349 -3.666 1.00 50.03 81 LYS A C 1
ATOM 650 O O . LYS A 1 81 ? 57.899 4.037 -4.043 1.00 50.03 81 LYS A O 1
ATOM 655 N N . GLN A 1 82 ? 60.025 3.912 -3.502 1.00 51.22 82 GLN A N 1
ATOM 656 C CA . GLN A 1 82 ? 61.370 3.374 -3.275 1.00 51.22 82 GLN A CA 1
ATOM 657 C C . GLN A 1 82 ? 62.262 4.520 -2.794 1.00 51.22 82 GLN A C 1
ATOM 659 O O . GLN A 1 82 ? 61.944 5.674 -3.160 1.00 51.22 82 GLN A O 1
#

Radius of gyration: 21.25 Å; chains: 1; bounding box: 77×16×40 Å